Protein AF-A0A7S2STE6-F1 (afdb_monomer_lite)

Structure (mmCIF, N/CA/C/O backbone):
data_AF-A0A7S2STE6-F1
#
_entry.id   AF-A0A7S2STE6-F1
#
loop_
_atom_site.group_PDB
_atom_site.id
_atom_site.type_symbol
_atom_site.label_atom_id
_atom_site.label_alt_id
_atom_site.label_comp_id
_atom_site.label_asym_id
_atom_site.label_entity_id
_atom_site.label_seq_id
_atom_site.pdbx_PDB_ins_code
_atom_site.Cartn_x
_atom_site.Cartn_y
_atom_site.Cartn_z
_atom_site.occupancy
_atom_site.B_iso_or_equiv
_atom_site.auth_seq_id
_atom_site.auth_comp_id
_atom_site.auth_asym_id
_atom_site.auth_atom_id
_atom_site.pdbx_PDB_model_num
ATOM 1 N N . MET A 1 1 ? 21.135 -3.212 5.125 1.00 48.56 1 MET A N 1
ATOM 2 C CA . MET A 1 1 ? 19.785 -3.490 4.600 1.00 48.56 1 MET A CA 1
ATOM 3 C C . MET A 1 1 ? 19.134 -2.148 4.339 1.00 48.56 1 MET A C 1
ATOM 5 O O . MET A 1 1 ? 19.189 -1.307 5.231 1.00 48.56 1 MET A O 1
ATOM 9 N N . ALA A 1 2 ? 18.656 -1.894 3.121 1.00 56.75 2 ALA A N 1
ATOM 10 C CA . ALA A 1 2 ? 17.927 -0.662 2.832 1.00 56.75 2 ALA A CA 1
ATOM 11 C C . ALA A 1 2 ? 16.668 -0.624 3.711 1.00 56.75 2 ALA A C 1
ATOM 13 O O . ALA A 1 2 ? 16.003 -1.646 3.874 1.00 56.75 2 ALA A O 1
ATOM 14 N N . SER A 1 3 ? 16.382 0.519 4.332 1.00 80.50 3 SER A N 1
ATOM 15 C CA . SER A 1 3 ? 15.146 0.695 5.094 1.00 80.50 3 SER A CA 1
ATOM 16 C C . SER A 1 3 ? 13.972 0.575 4.125 1.00 80.50 3 SER A C 1
ATOM 18 O O . SER A 1 3 ? 13.991 1.245 3.093 1.00 80.50 3 SER A O 1
ATOM 20 N N . TRP A 1 4 ? 12.947 -0.230 4.432 1.00 81.06 4 TRP A N 1
ATOM 21 C CA . TRP A 1 4 ? 11.757 -0.366 3.572 1.00 81.06 4 TRP A CA 1
ATOM 22 C C . TRP A 1 4 ? 11.166 1.001 3.205 1.00 81.06 4 TRP A C 1
ATOM 24 O O . TRP A 1 4 ? 10.672 1.185 2.104 1.00 81.06 4 TRP A O 1
ATOM 34 N N . ARG A 1 5 ? 11.319 1.998 4.084 1.00 84.12 5 ARG A N 1
ATOM 35 C CA . ARG A 1 5 ? 10.877 3.384 3.881 1.00 84.12 5 ARG A CA 1
ATOM 36 C C . ARG A 1 5 ? 11.499 4.066 2.663 1.00 84.12 5 ARG A C 1
ATOM 38 O O . ARG A 1 5 ? 10.851 4.913 2.061 1.00 84.12 5 ARG A O 1
ATOM 45 N N . GLU A 1 6 ? 12.738 3.720 2.329 1.00 84.25 6 GLU A N 1
ATOM 46 C CA . GLU A 1 6 ? 13.483 4.282 1.197 1.00 84.25 6 GLU A CA 1
ATOM 47 C C . GLU A 1 6 ? 13.293 3.458 -0.083 1.00 84.25 6 GLU A C 1
ATOM 49 O O . GLU A 1 6 ? 13.756 3.862 -1.147 1.00 84.25 6 GLU A O 1
ATOM 54 N N . TYR A 1 7 ? 12.619 2.305 0.003 1.00 83.00 7 TYR A N 1
ATOM 55 C CA . TYR A 1 7 ? 12.364 1.469 -1.158 1.00 83.00 7 TYR A CA 1
ATOM 56 C C . TYR A 1 7 ? 11.404 2.170 -2.120 1.00 83.00 7 TYR A C 1
ATOM 58 O O . TYR A 1 7 ? 10.313 2.602 -1.739 1.00 83.00 7 TYR A O 1
ATOM 66 N N . VAL A 1 8 ? 11.825 2.251 -3.379 1.00 84.06 8 VAL A N 1
ATOM 67 C CA . VAL A 1 8 ? 11.044 2.757 -4.502 1.00 84.06 8 VAL A CA 1
ATOM 68 C C . VAL A 1 8 ? 10.892 1.616 -5.494 1.00 84.06 8 VAL A C 1
ATOM 70 O O . VAL A 1 8 ? 11.880 1.069 -5.978 1.00 84.06 8 VAL A O 1
ATOM 73 N N . PHE A 1 9 ? 9.650 1.260 -5.802 1.00 81.31 9 PHE A N 1
ATOM 74 C CA . PHE A 1 9 ? 9.377 0.286 -6.846 1.00 81.31 9 PHE A CA 1
ATOM 75 C C . PHE A 1 9 ? 9.404 0.979 -8.211 1.00 81.31 9 PHE A C 1
ATOM 77 O O . PHE A 1 9 ? 8.483 1.712 -8.563 1.00 81.31 9 PHE A O 1
ATOM 84 N N . GLU A 1 10 ? 10.464 0.751 -8.985 1.00 80.00 10 GLU A N 1
ATOM 85 C CA . GLU A 1 10 ? 10.637 1.350 -10.318 1.00 80.00 10 GLU A CA 1
ATOM 86 C C . GLU A 1 10 ? 9.829 0.625 -11.414 1.00 80.00 10 GLU A C 1
ATOM 88 O O . GLU A 1 10 ? 9.667 1.142 -12.517 1.00 80.00 10 GLU A O 1
ATOM 93 N N . GLY A 1 11 ? 9.263 -0.548 -11.107 1.00 72.19 11 GLY A N 1
ATOM 94 C CA . GLY A 1 11 ? 8.468 -1.357 -12.036 1.00 72.19 11 GLY A CA 1
ATOM 95 C C . GLY A 1 11 ? 7.010 -0.913 -12.203 1.00 72.19 11 GLY A C 1
ATOM 96 O O . GLY A 1 11 ? 6.226 -1.641 -12.809 1.00 72.19 11 GLY A O 1
ATOM 97 N N . GLY A 1 12 ? 6.610 0.247 -11.662 1.00 66.12 12 GLY A N 1
ATOM 98 C CA . GLY A 1 12 ? 5.213 0.702 -11.623 1.00 66.12 12 GLY A CA 1
ATOM 99 C C . GLY A 1 12 ? 4.540 0.758 -12.999 1.00 66.12 12 GLY A C 1
ATOM 100 O O . GLY A 1 12 ? 3.428 0.263 -13.165 1.00 66.12 12 GLY A O 1
ATOM 101 N N . GLY A 1 13 ? 5.241 1.281 -14.011 1.00 62.03 13 GLY A N 1
ATOM 102 C CA . GLY A 1 13 ? 4.764 1.271 -15.401 1.00 62.03 13 GLY A CA 1
ATOM 103 C C . GLY A 1 13 ? 4.776 -0.123 -16.044 1.00 62.03 13 GLY A C 1
ATOM 104 O O . GLY A 1 13 ? 3.895 -0.448 -16.838 1.00 62.03 13 GLY A O 1
ATOM 105 N N . GLN A 1 14 ? 5.722 -0.974 -15.643 1.00 66.19 14 GLN A N 1
ATOM 106 C CA . GLN A 1 14 ? 5.912 -2.321 -16.187 1.00 66.19 14 GLN A CA 1
ATOM 107 C C . GLN A 1 14 ? 4.824 -3.305 -15.727 1.00 66.19 14 GLN A C 1
ATOM 109 O O . GLN A 1 14 ? 4.464 -4.218 -16.467 1.00 66.19 14 GLN A O 1
ATOM 114 N N . LEU A 1 15 ? 4.223 -3.084 -14.549 1.00 69.00 15 LEU A N 1
ATOM 115 C CA . LEU A 1 15 ? 3.091 -3.881 -14.054 1.00 69.00 15 LEU A CA 1
ATOM 116 C C . LEU A 1 15 ? 1.911 -3.905 -15.034 1.00 69.00 15 LEU A C 1
ATOM 118 O O . LEU A 1 15 ? 1.271 -4.947 -15.199 1.00 69.00 15 LEU A O 1
ATOM 122 N N . ALA A 1 16 ? 1.626 -2.770 -15.676 1.00 63.53 16 ALA A N 1
ATOM 123 C CA . ALA A 1 16 ? 0.557 -2.658 -16.662 1.00 63.53 16 ALA A CA 1
ATOM 124 C C . ALA A 1 16 ? 0.919 -3.362 -17.979 1.00 63.53 16 ALA A C 1
ATOM 126 O O . ALA A 1 16 ? 0.073 -4.034 -18.566 1.00 63.53 16 ALA A O 1
ATOM 127 N N . GLU A 1 17 ? 2.174 -3.256 -18.422 1.00 62.72 17 GLU A N 1
ATOM 128 C CA . GLU A 1 17 ? 2.645 -3.877 -19.668 1.00 62.72 17 GLU A CA 1
ATOM 129 C C . GLU A 1 17 ? 2.756 -5.407 -19.565 1.00 62.72 17 GLU A C 1
ATOM 131 O O . GLU A 1 17 ? 2.506 -6.117 -20.538 1.00 62.72 17 GLU A O 1
ATOM 136 N N . GLU A 1 18 ? 3.071 -5.930 -18.379 1.00 67.25 18 GLU A N 1
ATOM 137 C CA . GLU A 1 18 ? 3.220 -7.367 -18.121 1.00 67.25 18 GLU A CA 1
ATOM 138 C C . GLU A 1 18 ? 1.911 -8.065 -17.712 1.00 67.25 18 GLU A C 1
ATOM 140 O O . GLU A 1 18 ? 1.923 -9.256 -17.401 1.00 67.25 18 GLU A O 1
ATOM 145 N N . GLY A 1 19 ? 0.781 -7.346 -17.666 1.00 67.38 19 GLY A N 1
ATOM 146 C CA . GLY A 1 19 ? -0.500 -7.896 -17.200 1.00 67.38 19 GLY A CA 1
ATOM 147 C C . GLY A 1 19 ? -0.501 -8.292 -15.716 1.00 67.38 19 GLY A C 1
ATOM 148 O O . GLY A 1 19 ? -1.374 -9.028 -15.263 1.00 67.38 19 GLY A O 1
ATOM 149 N N . LYS A 1 20 ? 0.480 -7.815 -14.942 1.00 78.75 20 LYS A N 1
ATOM 150 C CA . LYS A 1 20 ? 0.615 -8.074 -13.500 1.00 78.75 20 LYS A CA 1
ATOM 151 C C . LYS A 1 20 ? -0.186 -7.084 -12.656 1.00 78.75 20 LYS A C 1
ATOM 153 O O . LYS A 1 20 ? -0.412 -7.348 -11.480 1.00 78.75 20 LYS A O 1
ATOM 158 N N . ALA A 1 21 ? -0.646 -5.981 -13.249 1.00 80.75 21 ALA A N 1
ATOM 159 C CA . ALA A 1 21 ? -1.446 -4.963 -12.575 1.00 80.75 21 ALA A CA 1
ATOM 160 C C . ALA A 1 21 ? -2.688 -5.550 -11.884 1.00 80.75 21 ALA A C 1
ATOM 162 O O . ALA A 1 21 ? -2.929 -5.219 -10.730 1.00 80.75 21 ALA A O 1
ATOM 163 N N . GLU A 1 22 ? -3.412 -6.473 -12.528 1.00 84.44 22 GLU A N 1
ATOM 164 C CA . GLU A 1 22 ? -4.594 -7.117 -11.930 1.00 84.44 22 GLU A CA 1
ATOM 165 C C . GLU A 1 22 ? -4.230 -7.992 -10.719 1.00 84.44 22 GLU A C 1
ATOM 167 O O . GLU A 1 22 ? -4.945 -8.009 -9.719 1.00 84.44 22 GLU A O 1
ATOM 172 N N . VAL A 1 23 ? -3.088 -8.687 -10.772 1.00 86.00 23 VAL A N 1
ATOM 173 C CA . VAL A 1 23 ? -2.602 -9.542 -9.674 1.00 86.00 23 VAL A CA 1
ATOM 174 C C . VAL A 1 23 ? -2.176 -8.699 -8.473 1.00 86.00 23 VAL A C 1
ATOM 176 O O . VAL A 1 23 ? -2.527 -9.013 -7.331 1.00 86.00 23 VAL A O 1
ATOM 179 N N . VAL A 1 24 ? -1.444 -7.612 -8.729 1.00 87.81 24 VAL A N 1
ATOM 180 C CA . VAL A 1 24 ? -1.038 -6.660 -7.690 1.00 87.81 24 VAL A CA 1
ATOM 181 C C . VAL A 1 24 ? -2.267 -5.979 -7.096 1.00 87.81 24 VAL A C 1
ATOM 183 O O . VAL A 1 24 ? -2.398 -5.938 -5.877 1.00 87.81 24 VAL A O 1
ATOM 186 N N . GLN A 1 25 ? -3.207 -5.528 -7.929 1.00 89.88 25 GLN A N 1
ATOM 187 C CA . GLN A 1 25 ? -4.447 -4.896 -7.483 1.00 89.88 25 GLN A CA 1
ATOM 188 C C . GLN A 1 25 ? -5.269 -5.827 -6.587 1.00 89.88 25 GLN A C 1
ATOM 190 O O . GLN A 1 25 ? -5.687 -5.414 -5.507 1.00 89.88 25 GLN A O 1
ATOM 195 N N . ALA A 1 26 ? -5.447 -7.089 -6.986 1.00 90.94 26 ALA A N 1
ATOM 196 C CA . ALA A 1 26 ? -6.151 -8.080 -6.176 1.00 90.94 26 ALA A CA 1
ATOM 197 C C . ALA A 1 26 ? -5.448 -8.330 -4.831 1.00 90.94 26 ALA A C 1
ATOM 199 O O . ALA A 1 26 ? -6.107 -8.412 -3.796 1.00 90.94 26 ALA A O 1
ATOM 200 N N . SER A 1 27 ? -4.113 -8.393 -4.826 1.00 91.75 27 SER A N 1
ATOM 201 C CA . SER A 1 27 ? -3.327 -8.585 -3.599 1.00 91.75 27 SER A CA 1
ATOM 202 C C . SER A 1 27 ? -3.414 -7.372 -2.667 1.00 91.75 27 SER A C 1
ATOM 204 O O . SER A 1 27 ? -3.562 -7.524 -1.456 1.00 91.75 27 SER A O 1
ATOM 206 N N . VAL A 1 28 ? -3.379 -6.158 -3.225 1.00 92.38 28 VAL A N 1
ATOM 207 C CA . VAL A 1 28 ? -3.593 -4.907 -2.484 1.00 92.38 28 VAL A CA 1
ATOM 208 C C . VAL A 1 28 ? -4.995 -4.881 -1.882 1.00 92.38 28 VAL A C 1
ATOM 210 O O . VAL A 1 28 ? -5.143 -4.585 -0.699 1.00 92.38 28 VAL A O 1
ATOM 213 N N . GLN A 1 29 ? -6.020 -5.228 -2.659 1.00 93.75 29 GLN A N 1
ATOM 214 C CA . GLN A 1 29 ? -7.400 -5.277 -2.186 1.00 93.75 29 GLN A CA 1
ATOM 215 C C . GLN A 1 29 ? -7.579 -6.278 -1.038 1.00 93.75 29 GLN A C 1
ATOM 217 O O . GLN A 1 29 ? -8.226 -5.953 -0.039 1.00 93.75 29 GLN A O 1
ATOM 222 N N . ASP A 1 30 ? -6.987 -7.468 -1.146 1.00 93.88 30 ASP A N 1
ATOM 223 C CA . ASP A 1 30 ? -7.027 -8.483 -0.091 1.00 93.88 30 ASP A CA 1
ATOM 224 C C . ASP A 1 30 ? -6.342 -7.985 1.189 1.00 93.88 30 ASP A C 1
ATOM 226 O O . ASP A 1 30 ? -6.947 -8.004 2.264 1.00 93.88 30 ASP A O 1
ATOM 230 N N . LYS A 1 31 ? -5.137 -7.407 1.074 1.00 93.38 31 LYS A N 1
ATOM 231 C CA . LYS A 1 31 ? -4.414 -6.866 2.233 1.00 93.38 31 LYS A CA 1
ATOM 232 C C . LYS A 1 31 ? -5.165 -5.706 2.891 1.00 93.38 31 LYS A C 1
ATOM 234 O O . LYS A 1 31 ? -5.259 -5.667 4.117 1.00 93.38 31 LYS A O 1
ATOM 239 N N . VAL A 1 32 ? -5.740 -4.788 2.111 1.00 92.19 32 VAL A N 1
ATOM 240 C CA . VAL A 1 32 ? -6.570 -3.690 2.639 1.00 92.19 32 VAL A CA 1
ATOM 241 C C . VAL A 1 32 ? -7.809 -4.243 3.352 1.00 92.19 32 VAL A C 1
ATOM 243 O O . VAL A 1 32 ? -8.111 -3.815 4.466 1.00 92.19 32 VAL A O 1
ATOM 246 N N . THR A 1 33 ? -8.489 -5.234 2.765 1.00 93.56 33 THR A N 1
ATOM 247 C CA . THR A 1 33 ? -9.636 -5.908 3.400 1.00 93.56 33 THR A CA 1
ATOM 248 C C . THR A 1 33 ? -9.223 -6.577 4.708 1.00 93.56 33 THR A C 1
ATOM 250 O O . THR A 1 33 ? -9.927 -6.461 5.706 1.00 93.56 33 THR A O 1
ATOM 253 N N . SER A 1 34 ? -8.060 -7.231 4.744 1.00 93.06 34 SER A N 1
ATOM 254 C CA . SER A 1 34 ? -7.537 -7.865 5.955 1.00 93.06 34 SER A CA 1
ATOM 255 C C . SER A 1 34 ? -7.226 -6.857 7.066 1.00 93.06 34 SER A C 1
ATOM 257 O O . SER A 1 34 ? -7.372 -7.200 8.238 1.00 93.06 34 SER A O 1
ATOM 259 N N . LEU A 1 35 ? -6.779 -5.645 6.725 1.00 91.25 35 LEU A N 1
ATOM 260 C CA . LEU A 1 35 ? -6.422 -4.607 7.697 1.00 91.25 35 LEU A CA 1
ATOM 261 C C . LEU A 1 35 ? -7.638 -3.851 8.240 1.00 91.25 35 LEU A C 1
ATOM 263 O O . LEU A 1 35 ? -7.666 -3.490 9.417 1.00 91.25 35 LEU A O 1
ATOM 267 N N . LEU A 1 36 ? -8.627 -3.586 7.385 1.00 89.94 36 LEU A N 1
ATOM 268 C CA . LEU A 1 36 ? -9.748 -2.690 7.694 1.00 89.94 36 LEU A CA 1
ATOM 269 C C . LEU A 1 36 ? -11.086 -3.415 7.858 1.00 89.94 36 LEU A C 1
ATOM 271 O O . LEU A 1 36 ? -12.066 -2.808 8.282 1.00 89.94 36 LEU A O 1
ATOM 275 N N . GLY A 1 37 ? -11.145 -4.701 7.515 1.00 88.38 37 GLY A N 1
ATOM 276 C CA . GLY A 1 37 ? -12.371 -5.495 7.437 1.00 88.38 37 GLY A CA 1
ATOM 277 C C . GLY A 1 37 ? -13.157 -5.295 6.136 1.00 88.38 37 GLY A C 1
ATOM 278 O O . GLY A 1 37 ? -13.915 -6.182 5.752 1.00 88.38 37 GLY A O 1
ATOM 279 N N . GLU A 1 38 ? -12.959 -4.175 5.436 1.00 84.56 38 GLU A N 1
ATOM 280 C CA . GLU A 1 38 ? -13.568 -3.870 4.140 1.00 84.56 38 GLU A CA 1
ATOM 281 C C . GLU A 1 38 ? -12.574 -3.095 3.268 1.00 84.56 38 GLU A C 1
ATOM 283 O O . GLU A 1 38 ? -11.998 -2.096 3.707 1.00 84.56 38 GLU A O 1
ATOM 288 N N . ALA A 1 39 ? -12.367 -3.544 2.027 1.00 83.19 39 ALA A N 1
ATOM 289 C CA . ALA A 1 39 ? -11.619 -2.764 1.052 1.00 83.19 39 ALA A CA 1
ATOM 290 C C . ALA A 1 39 ? -12.489 -1.682 0.419 1.00 83.19 39 ALA A C 1
ATOM 292 O O . ALA A 1 39 ? -13.624 -1.917 0.012 1.00 83.19 39 ALA A O 1
ATOM 293 N N . ASN A 1 40 ? -11.898 -0.499 0.283 1.00 88.25 40 ASN A N 1
ATOM 294 C CA . ASN A 1 40 ? -12.469 0.598 -0.472 1.00 88.25 40 ASN A CA 1
ATOM 295 C C . ASN A 1 40 ? -11.803 0.664 -1.850 1.00 88.25 40 ASN A C 1
ATOM 297 O O . ASN A 1 40 ? -10.588 0.846 -1.928 1.00 88.25 40 ASN A O 1
ATOM 301 N N . ASP A 1 41 ? -12.587 0.570 -2.925 1.00 89.88 41 ASP A N 1
ATOM 302 C CA . ASP A 1 41 ? -12.055 0.595 -4.294 1.00 89.88 41 ASP A CA 1
ATOM 303 C C . ASP A 1 41 ? -11.234 1.864 -4.577 1.00 89.88 41 ASP A C 1
ATOM 305 O O . ASP A 1 41 ? -10.180 1.788 -5.201 1.00 89.88 41 ASP A O 1
ATOM 309 N N . MET A 1 42 ? -11.635 3.031 -4.050 1.00 90.62 42 MET A N 1
ATOM 310 C CA . MET A 1 42 ? -10.857 4.267 -4.222 1.00 90.62 42 MET A CA 1
ATOM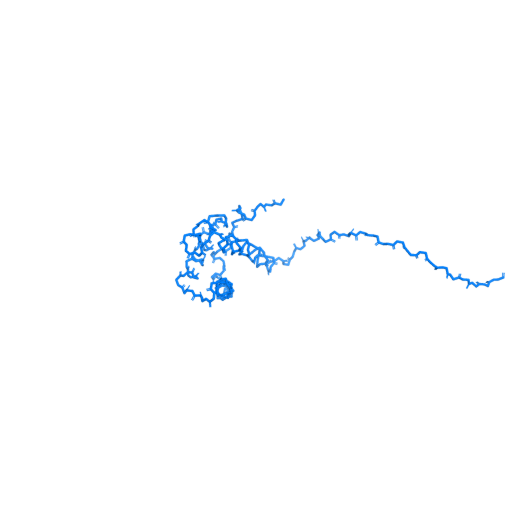 311 C C . MET A 1 42 ? -9.512 4.213 -3.495 1.00 90.62 42 MET A C 1
ATOM 313 O O . MET A 1 42 ? -8.537 4.774 -3.988 1.00 90.62 42 MET A O 1
ATOM 317 N N . LEU A 1 43 ? -9.440 3.543 -2.341 1.00 90.44 43 LEU A N 1
ATOM 318 C CA . LEU A 1 43 ? -8.186 3.356 -1.613 1.00 90.44 43 LEU A CA 1
ATOM 319 C C . LEU A 1 43 ? -7.240 2.424 -2.379 1.00 90.44 43 LEU A C 1
ATOM 321 O O . LEU A 1 43 ? -6.051 2.714 -2.485 1.00 90.44 43 LEU A O 1
ATOM 325 N N . VAL A 1 44 ? -7.769 1.337 -2.945 1.00 92.31 44 VAL A N 1
ATOM 326 C CA . VAL A 1 44 ? -6.996 0.398 -3.772 1.00 92.31 44 VAL A CA 1
ATOM 327 C C . VAL A 1 44 ? -6.449 1.104 -5.015 1.00 92.31 44 VAL A C 1
ATOM 329 O O . VAL A 1 44 ? -5.251 1.033 -5.278 1.00 92.31 44 VAL A O 1
ATOM 332 N N . GLU A 1 45 ? -7.287 1.853 -5.732 1.00 91.12 45 GLU A N 1
ATOM 333 C CA . GLU A 1 45 ? -6.867 2.654 -6.891 1.00 91.12 45 GLU A CA 1
ATOM 334 C C . GLU A 1 45 ? -5.824 3.716 -6.510 1.00 91.12 45 GLU A C 1
ATOM 336 O O . GLU A 1 45 ? -4.839 3.920 -7.222 1.00 91.12 45 GLU A O 1
ATOM 341 N N . TYR A 1 46 ? -5.987 4.363 -5.351 1.00 92.12 46 TYR A N 1
ATOM 342 C CA . TYR A 1 46 ? -5.012 5.325 -4.840 1.00 92.12 46 TYR A CA 1
ATOM 343 C C . TYR A 1 46 ? -3.644 4.678 -4.583 1.00 92.12 46 TYR A C 1
ATOM 345 O O . TYR A 1 46 ? -2.610 5.227 -4.967 1.00 92.12 46 TYR A O 1
ATOM 353 N N . ILE A 1 47 ? -3.627 3.481 -3.993 1.00 91.62 47 ILE A N 1
ATOM 354 C CA . ILE A 1 47 ? -2.398 2.712 -3.767 1.00 91.62 47 ILE A CA 1
ATOM 355 C C . ILE A 1 47 ? -1.749 2.320 -5.099 1.00 91.62 47 ILE A C 1
ATOM 357 O O . ILE A 1 47 ? -0.551 2.542 -5.280 1.00 91.62 47 ILE A O 1
ATOM 361 N N . MET A 1 48 ? -2.528 1.814 -6.058 1.00 89.69 48 MET A N 1
ATOM 362 C CA . MET A 1 48 ? -2.035 1.472 -7.398 1.00 89.69 48 MET A CA 1
ATOM 363 C C . MET A 1 48 ? -1.422 2.684 -8.114 1.00 89.69 48 MET A C 1
ATOM 365 O O . MET A 1 48 ? -0.385 2.566 -8.776 1.00 89.69 48 MET A O 1
ATOM 369 N N . LEU A 1 49 ? -2.005 3.872 -7.934 1.00 89.88 49 LEU A N 1
ATOM 370 C CA . LEU A 1 49 ? -1.462 5.122 -8.458 1.00 89.88 49 LEU A CA 1
ATOM 371 C C . LEU A 1 49 ? -0.125 5.492 -7.797 1.00 89.88 49 LEU A C 1
ATOM 373 O O . LEU A 1 49 ? 0.789 5.940 -8.489 1.00 89.88 49 LEU A O 1
ATOM 377 N N . MET A 1 50 ? 0.028 5.300 -6.483 1.00 90.19 50 MET A N 1
ATOM 378 C CA . MET A 1 50 ? 1.303 5.549 -5.793 1.00 90.19 50 MET A CA 1
ATOM 379 C C . MET A 1 50 ? 2.414 4.603 -6.267 1.00 90.19 50 MET A C 1
ATOM 381 O O . MET A 1 50 ? 3.537 5.056 -6.494 1.00 90.19 50 MET A O 1
ATOM 385 N N . ILE A 1 51 ? 2.088 3.324 -6.489 1.00 87.38 51 ILE A N 1
ATOM 386 C CA . ILE A 1 51 ? 3.008 2.325 -7.058 1.00 87.38 51 ILE A CA 1
ATOM 387 C C . ILE A 1 51 ? 3.421 2.735 -8.478 1.00 87.38 51 ILE A C 1
ATOM 389 O O . ILE A 1 51 ? 4.602 2.723 -8.812 1.00 87.38 51 ILE A O 1
ATOM 393 N N . SER A 1 52 ? 2.459 3.166 -9.298 1.00 85.50 52 SER A N 1
ATOM 394 C CA . SER A 1 52 ? 2.708 3.603 -10.679 1.00 85.50 52 SER A CA 1
ATOM 395 C C . SER A 1 52 ? 3.577 4.863 -10.766 1.00 85.50 52 SER A C 1
ATOM 397 O O . SER A 1 52 ? 4.305 5.041 -11.737 1.00 85.50 52 SER A O 1
ATOM 399 N N . ASN A 1 53 ? 3.516 5.733 -9.753 1.00 87.00 53 ASN A N 1
ATOM 400 C CA . ASN A 1 53 ? 4.327 6.950 -9.659 1.00 87.00 53 ASN A CA 1
ATOM 401 C C . ASN A 1 53 ? 5.707 6.725 -9.020 1.00 87.00 53 ASN A C 1
ATOM 403 O O . ASN A 1 53 ? 6.407 7.704 -8.760 1.00 87.00 53 ASN A O 1
ATOM 407 N N . CYS A 1 54 ? 6.095 5.475 -8.744 1.00 85.75 54 CYS A N 1
ATOM 408 C CA . CYS A 1 54 ? 7.368 5.137 -8.102 1.00 85.75 54 CYS A CA 1
ATOM 409 C C . CYS A 1 54 ? 7.569 5.911 -6.785 1.00 85.75 54 CYS A C 1
ATOM 411 O O . CYS A 1 54 ? 8.646 6.438 -6.501 1.00 85.75 54 CYS A O 1
ATOM 413 N N . LYS A 1 55 ? 6.503 6.041 -5.988 1.00 87.69 55 LYS A N 1
ATOM 414 C CA . LYS A 1 55 ? 6.574 6.708 -4.686 1.00 87.69 55 LYS A CA 1
ATOM 415 C C . LYS A 1 55 ? 7.330 5.820 -3.690 1.00 87.69 55 LYS A C 1
ATOM 417 O O . LYS A 1 55 ? 7.182 4.599 -3.716 1.00 87.69 55 LYS A O 1
ATOM 422 N N . ALA A 1 56 ? 8.137 6.422 -2.815 1.00 89.00 56 ALA A N 1
ATOM 423 C CA . ALA A 1 56 ? 8.850 5.672 -1.783 1.00 89.00 56 ALA A CA 1
ATOM 424 C C . ALA A 1 56 ? 7.864 5.105 -0.750 1.00 89.00 56 ALA A C 1
ATOM 426 O O . ALA A 1 56 ? 6.909 5.787 -0.369 1.00 89.00 56 ALA A O 1
ATOM 427 N N . MET A 1 57 ? 8.094 3.885 -0.252 1.00 89.88 57 MET A N 1
ATOM 428 C CA . MET A 1 57 ? 7.145 3.233 0.669 1.00 89.88 57 MET A CA 1
ATOM 429 C C . MET A 1 57 ? 6.954 4.014 1.977 1.00 89.88 57 MET A C 1
ATOM 431 O O . MET A 1 57 ? 5.877 3.977 2.566 1.00 89.88 57 MET A O 1
ATOM 435 N N . GLY A 1 58 ? 7.957 4.774 2.426 1.00 90.50 58 GLY A N 1
ATOM 436 C CA . GLY A 1 58 ? 7.821 5.667 3.581 1.00 90.50 58 GLY A CA 1
ATOM 437 C C . GLY A 1 58 ? 6.812 6.797 3.346 1.00 90.50 58 GLY A C 1
ATOM 438 O O . GLY A 1 58 ? 6.040 7.142 4.246 1.00 90.50 58 GLY A O 1
ATOM 439 N N . ASP A 1 59 ? 6.771 7.332 2.126 1.00 92.00 59 ASP A N 1
ATOM 440 C CA . ASP A 1 59 ? 5.784 8.337 1.741 1.00 92.00 59 ASP A CA 1
ATOM 441 C C . ASP A 1 59 ? 4.410 7.698 1.499 1.00 92.00 59 ASP A C 1
ATOM 443 O O . ASP A 1 59 ? 3.394 8.302 1.831 1.00 92.00 59 ASP A O 1
ATOM 447 N N . VAL A 1 60 ? 4.359 6.462 0.981 1.00 91.44 60 VAL A N 1
ATOM 448 C CA . VAL A 1 60 ? 3.113 5.676 0.893 1.00 91.44 60 VAL A CA 1
ATOM 449 C C . VAL A 1 60 ? 2.506 5.483 2.283 1.00 91.44 60 VAL A C 1
ATOM 451 O O . VAL A 1 60 ? 1.325 5.758 2.476 1.00 91.44 60 VAL A O 1
ATOM 454 N N . ALA A 1 61 ? 3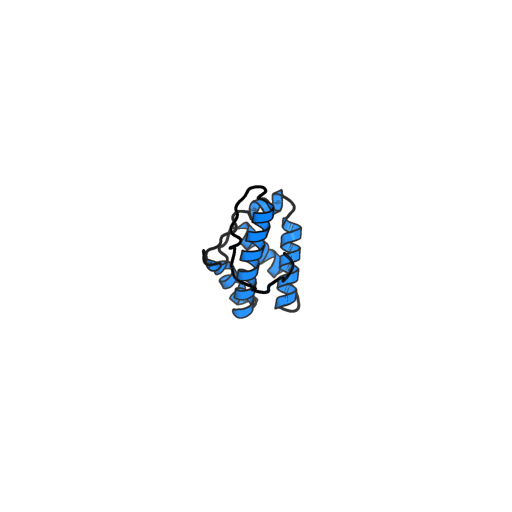.304 5.083 3.277 1.00 93.50 61 ALA A N 1
ATOM 455 C CA . ALA A 1 61 ? 2.840 4.949 4.657 1.00 93.50 61 ALA A CA 1
ATOM 456 C C . ALA A 1 61 ? 2.306 6.280 5.209 1.00 93.50 61 ALA A C 1
ATOM 458 O O . ALA A 1 61 ? 1.273 6.321 5.876 1.00 93.50 61 ALA A O 1
ATOM 459 N N . THR A 1 62 ? 2.997 7.384 4.917 1.00 93.38 62 THR A N 1
ATOM 460 C CA . THR A 1 62 ? 2.602 8.717 5.388 1.00 93.38 62 THR A CA 1
ATOM 461 C C . THR A 1 62 ? 1.259 9.138 4.793 1.00 93.38 62 THR A C 1
ATOM 463 O O . THR A 1 62 ? 0.361 9.509 5.543 1.00 93.38 62 THR A O 1
ATOM 466 N N . ASP A 1 63 ? 1.074 8.991 3.482 1.00 92.25 63 ASP A N 1
ATOM 467 C CA . ASP A 1 63 ? -0.197 9.283 2.811 1.00 92.25 63 ASP A CA 1
ATOM 468 C C . ASP A 1 63 ? -1.345 8.408 3.329 1.00 92.25 63 ASP A C 1
ATOM 470 O O . ASP A 1 63 ? -2.455 8.881 3.566 1.00 92.25 63 ASP A O 1
ATOM 474 N N . LEU A 1 64 ? -1.079 7.115 3.527 1.00 92.94 64 LEU A N 1
ATOM 475 C CA . LEU A 1 64 ? -2.077 6.175 4.027 1.00 92.94 64 LEU A CA 1
ATOM 476 C C . LEU A 1 64 ? -2.434 6.430 5.494 1.00 92.94 64 LEU A C 1
ATOM 478 O O . LEU A 1 64 ? -3.534 6.080 5.914 1.00 92.94 64 LEU A O 1
ATOM 482 N N . THR A 1 65 ? -1.563 7.071 6.275 1.00 94.19 65 THR A N 1
ATOM 483 C CA . THR A 1 65 ? -1.809 7.340 7.702 1.00 94.19 65 THR A CA 1
ATOM 484 C C . THR A 1 65 ? -3.081 8.159 7.919 1.00 94.19 65 THR A C 1
ATOM 486 O O . THR A 1 65 ? -3.837 7.869 8.845 1.00 94.19 65 THR A O 1
ATOM 489 N N . GLU A 1 66 ? -3.366 9.129 7.045 1.00 90.50 66 GLU A N 1
ATOM 490 C CA . GLU A 1 66 ? -4.591 9.938 7.127 1.00 90.50 66 GLU A CA 1
ATOM 491 C C . GLU A 1 66 ? -5.857 9.166 6.716 1.00 90.50 66 GLU A C 1
ATOM 493 O O . GLU A 1 66 ? -6.963 9.556 7.089 1.00 90.50 66 GLU A O 1
ATOM 498 N N . LEU A 1 67 ? -5.707 8.067 5.969 1.00 89.75 67 LEU A N 1
ATOM 499 C CA . LEU A 1 67 ? -6.816 7.278 5.426 1.00 89.75 67 LEU A CA 1
ATOM 500 C C . LEU A 1 67 ? -7.162 6.066 6.296 1.00 89.75 67 LEU A C 1
ATOM 502 O O . LEU A 1 67 ? -8.339 5.772 6.498 1.00 89.75 67 LEU A O 1
ATOM 506 N N . ILE A 1 68 ? -6.144 5.356 6.788 1.00 91.94 68 ILE A N 1
ATOM 507 C CA . ILE A 1 68 ? -6.299 4.044 7.436 1.00 91.94 68 ILE A CA 1
ATOM 508 C C . ILE A 1 68 ? -5.694 3.969 8.842 1.00 91.94 68 ILE A C 1
ATOM 510 O O . ILE A 1 68 ? -5.877 2.963 9.524 1.00 91.94 68 ILE A O 1
ATOM 514 N N . GLY A 1 69 ? -5.028 5.036 9.296 1.00 92.56 69 GLY A N 1
ATOM 515 C CA . GLY A 1 69 ? -4.342 5.100 10.587 1.00 92.56 69 GLY A CA 1
ATOM 516 C C . GLY A 1 69 ? -2.869 4.691 10.515 1.00 92.56 69 GLY A C 1
ATOM 517 O O . GLY A 1 69 ? -2.457 3.943 9.634 1.00 92.56 69 GLY A O 1
ATOM 518 N N . GLU A 1 70 ? -2.067 5.197 11.458 1.00 91.94 70 GLU A N 1
ATOM 519 C CA . GLU A 1 70 ? -0.600 5.036 11.479 1.00 91.94 70 GLU A CA 1
ATOM 520 C C . GLU A 1 70 ? -0.156 3.572 11.610 1.00 91.94 70 GLU A C 1
ATOM 522 O O . GLU A 1 70 ? 0.770 3.134 10.936 1.00 91.94 70 GLU A O 1
ATOM 527 N N . ALA A 1 71 ? -0.813 2.786 12.464 1.00 92.56 71 ALA A N 1
ATOM 528 C CA . ALA A 1 71 ? -0.423 1.391 12.665 1.00 92.56 71 ALA A CA 1
ATOM 529 C C . ALA A 1 71 ? -0.652 0.560 11.392 1.00 92.56 71 ALA A C 1
ATOM 531 O O . ALA A 1 71 ? 0.232 -0.174 10.953 1.00 92.56 71 ALA A O 1
ATOM 532 N N . GLN A 1 72 ? -1.826 0.719 10.777 1.00 93.31 72 GLN A N 1
ATOM 533 C CA . GLN A 1 72 ? -2.206 0.018 9.556 1.00 93.31 72 GLN A CA 1
ATOM 534 C C . GLN A 1 72 ? -1.390 0.492 8.352 1.00 93.31 72 GLN A C 1
ATOM 536 O O . GLN A 1 72 ? -1.032 -0.325 7.511 1.00 93.31 72 GLN A O 1
ATOM 541 N N . SER A 1 73 ? -1.081 1.790 8.261 1.00 93.38 73 SER A N 1
ATOM 542 C CA . SER A 1 73 ? -0.294 2.344 7.157 1.00 93.38 73 SER A CA 1
ATOM 543 C C . SER A 1 73 ? 1.152 1.859 7.169 1.00 93.38 73 SER A C 1
ATOM 545 O O . SER A 1 73 ? 1.685 1.532 6.109 1.00 93.38 73 SER A O 1
ATOM 547 N N . LEU A 1 74 ? 1.768 1.760 8.351 1.00 92.94 74 LEU A N 1
ATOM 548 C CA . LEU A 1 74 ? 3.109 1.202 8.510 1.00 92.94 74 LEU A CA 1
ATOM 549 C C . LEU A 1 74 ? 3.134 -0.284 8.140 1.00 92.94 74 LEU A C 1
ATOM 551 O O . LEU A 1 74 ? 3.957 -0.673 7.316 1.00 92.94 74 LEU A O 1
ATOM 555 N N . GLU A 1 75 ? 2.207 -1.085 8.679 1.00 93.81 75 GLU A N 1
ATOM 556 C CA . GLU A 1 75 ? 2.126 -2.519 8.362 1.00 93.81 75 GLU A CA 1
ATOM 557 C C . GLU A 1 75 ? 1.877 -2.752 6.865 1.00 93.81 75 GLU A C 1
ATOM 559 O O . GLU A 1 75 ? 2.481 -3.630 6.248 1.00 93.81 75 GLU A O 1
ATOM 564 N N . PHE A 1 76 ? 0.997 -1.951 6.259 1.00 94.12 76 PHE A N 1
ATOM 565 C CA . PHE A 1 76 ? 0.695 -2.056 4.839 1.00 94.12 76 PHE A CA 1
ATOM 566 C C . PHE A 1 76 ? 1.899 -1.702 3.964 1.00 94.12 76 PHE A C 1
ATOM 568 O O . PHE A 1 76 ? 2.192 -2.426 3.018 1.00 94.12 76 PHE A O 1
ATOM 575 N N . ALA A 1 77 ? 2.584 -0.594 4.250 1.00 92.38 77 ALA A N 1
ATOM 576 C CA . ALA A 1 77 ? 3.700 -0.131 3.431 1.00 92.38 77 ALA A CA 1
ATOM 577 C C . ALA A 1 77 ? 4.932 -1.039 3.544 1.00 92.38 77 ALA A C 1
ATOM 579 O O . ALA A 1 77 ? 5.631 -1.239 2.552 1.00 92.38 77 ALA A O 1
ATOM 580 N N . GLU A 1 78 ? 5.173 -1.609 4.726 1.00 92.50 78 GLU A N 1
ATOM 581 C CA . GLU A 1 78 ? 6.197 -2.636 4.925 1.00 92.50 78 GLU A CA 1
ATOM 582 C C . GLU A 1 78 ? 5.886 -3.874 4.075 1.00 92.50 78 GLU A C 1
ATOM 584 O O . GLU A 1 78 ? 6.692 -4.241 3.218 1.00 92.50 78 GLU A O 1
ATOM 589 N N . TRP A 1 79 ? 4.669 -4.419 4.201 1.00 93.81 79 TRP A N 1
ATOM 590 C CA . TRP A 1 79 ? 4.213 -5.547 3.384 1.00 93.81 79 TRP A CA 1
ATOM 591 C C . TRP A 1 79 ? 4.281 -5.253 1.882 1.00 93.81 79 TRP A C 1
ATOM 593 O O . TRP A 1 79 ? 4.711 -6.102 1.107 1.00 93.81 79 TRP A O 1
ATOM 603 N N . LEU A 1 80 ? 3.862 -4.059 1.452 1.00 90.38 80 LEU A N 1
ATOM 604 C CA . LEU A 1 80 ? 3.861 -3.682 0.041 1.00 90.38 80 LEU A CA 1
ATOM 605 C C . LEU A 1 80 ? 5.289 -3.619 -0.510 1.00 90.38 80 LEU A C 1
ATOM 607 O O . LEU A 1 80 ? 5.5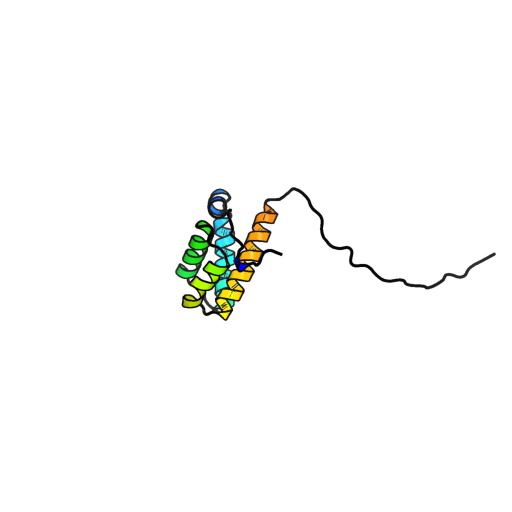30 -4.056 -1.635 1.00 90.38 80 LEU A O 1
ATOM 611 N N . GLY A 1 81 ? 6.233 -3.110 0.284 1.00 88.31 81 GLY A N 1
ATOM 612 C CA . GLY A 1 81 ? 7.651 -3.114 -0.053 1.00 88.31 81 GLY A CA 1
ATOM 613 C C . GLY A 1 81 ? 8.181 -4.530 -0.270 1.00 88.31 81 GLY A C 1
ATOM 614 O O . GLY A 1 81 ? 8.753 -4.803 -1.322 1.00 88.31 81 GLY A O 1
ATOM 615 N N . GLU A 1 82 ? 7.939 -5.441 0.674 1.00 88.38 82 GLU A N 1
ATOM 616 C CA . GLU A 1 82 ? 8.355 -6.848 0.568 1.00 88.38 82 GLU A CA 1
ATOM 617 C C . GLU A 1 82 ? 7.681 -7.567 -0.609 1.00 88.38 82 GLU A C 1
ATOM 619 O O . GLU A 1 82 ? 8.334 -8.268 -1.383 1.00 88.38 82 GLU A O 1
ATOM 624 N N . TYR A 1 83 ? 6.376 -7.354 -0.788 1.00 88.12 83 TYR A N 1
ATOM 625 C CA . TYR A 1 83 ? 5.599 -7.949 -1.869 1.00 88.12 83 TYR A CA 1
ATOM 626 C C . TYR A 1 83 ? 6.123 -7.522 -3.244 1.00 88.12 83 TYR A C 1
ATOM 628 O O . TYR A 1 83 ? 6.285 -8.357 -4.133 1.00 88.12 83 TYR A O 1
ATOM 636 N N . LEU A 1 84 ? 6.428 -6.234 -3.424 1.00 84.25 84 LEU A N 1
ATOM 637 C CA . LEU A 1 84 ? 6.950 -5.704 -4.684 1.00 84.25 84 LEU A CA 1
ATOM 638 C C . LEU A 1 84 ? 8.418 -6.086 -4.925 1.00 84.25 84 LEU A C 1
ATOM 640 O O . LEU A 1 84 ? 8.803 -6.304 -6.077 1.00 84.25 84 LEU A O 1
ATOM 644 N N . GLN A 1 85 ? 9.223 -6.235 -3.868 1.00 81.75 85 GLN A N 1
ATOM 645 C CA . GLN A 1 85 ? 10.571 -6.806 -3.967 1.00 81.75 85 GLN A CA 1
ATOM 646 C C . GLN A 1 85 ? 10.510 -8.258 -4.454 1.00 81.75 85 GLN A C 1
ATOM 648 O O . GLN A 1 85 ? 11.109 -8.568 -5.481 1.00 81.75 85 GLN A O 1
ATOM 653 N N . GLY A 1 86 ? 9.687 -9.105 -3.829 1.00 73.75 86 GLY A N 1
ATOM 654 C CA . GLY A 1 86 ? 9.496 -10.494 -4.263 1.00 73.75 86 GLY A CA 1
ATOM 655 C C . GLY A 1 86 ? 8.852 -10.620 -5.652 1.00 73.75 86 GLY A C 1
ATOM 656 O O . GLY A 1 86 ? 9.190 -11.512 -6.432 1.00 73.75 86 GLY A O 1
ATOM 657 N N . ALA A 1 87 ? 7.966 -9.691 -6.025 1.00 67.94 87 ALA A N 1
ATOM 658 C CA . ALA A 1 87 ? 7.420 -9.614 -7.382 1.00 67.94 87 ALA A CA 1
ATOM 659 C C . ALA A 1 87 ? 8.479 -9.214 -8.429 1.00 67.94 87 ALA A C 1
ATOM 661 O O . ALA A 1 87 ? 8.373 -9.617 -9.591 1.00 67.94 87 ALA A O 1
ATOM 662 N N . SER A 1 88 ? 9.505 -8.460 -8.021 1.00 56.44 88 SER A N 1
ATOM 663 C CA . SER A 1 88 ? 10.680 -8.156 -8.847 1.00 56.44 88 SER A CA 1
ATOM 664 C C . SER A 1 88 ? 11.621 -9.362 -8.945 1.00 56.44 88 SER A C 1
ATOM 666 O O . SER A 1 88 ? 12.185 -9.613 -10.005 1.00 56.44 88 SER A O 1
ATOM 668 N N . GLU A 1 89 ? 11.746 -10.172 -7.890 1.00 51.06 89 GLU A N 1
ATOM 669 C CA . GLU A 1 89 ? 12.515 -11.429 -7.916 1.00 51.06 89 GLU A CA 1
ATOM 670 C C . GLU A 1 89 ? 11.877 -12.498 -8.820 1.00 51.06 89 GLU A C 1
ATOM 672 O O . GLU A 1 89 ? 12.583 -13.284 -9.447 1.00 51.06 89 GLU A O 1
ATOM 677 N N . LEU A 1 90 ? 10.554 -12.460 -9.020 1.00 44.94 90 LEU A N 1
ATOM 678 C CA . LEU A 1 90 ? 9.865 -13.225 -10.072 1.00 44.94 90 LEU A CA 1
ATOM 679 C C . LEU A 1 90 ? 10.278 -12.821 -11.508 1.00 44.94 90 LEU A C 1
ATOM 681 O O . LEU A 1 90 ? 9.882 -13.494 -12.462 1.00 44.94 90 LEU A O 1
ATOM 685 N N . GLN A 1 91 ? 11.061 -11.749 -11.684 1.00 44.38 91 GLN A N 1
ATOM 686 C CA . GLN A 1 91 ? 11.701 -11.362 -12.951 1.00 44.38 91 GLN A CA 1
ATOM 687 C C . GLN A 1 91 ? 13.193 -11.754 -13.031 1.00 44.38 91 GLN A C 1
ATOM 689 O O . GLN A 1 91 ? 13.835 -11.466 -14.041 1.00 44.38 91 GLN A O 1
ATOM 694 N N . GLY A 1 92 ? 13.752 -12.442 -12.028 1.00 38.12 92 GLY A N 1
ATOM 695 C CA . GLY A 1 92 ? 15.166 -12.823 -11.974 1.00 38.12 92 GLY A CA 1
ATOM 696 C C . GLY A 1 92 ? 15.423 -14.326 -12.094 1.00 38.12 92 GLY A C 1
ATOM 697 O O . GLY A 1 92 ? 15.821 -14.960 -11.122 1.00 38.12 92 GLY A O 1
ATOM 698 N N . ASP A 1 93 ? 15.311 -14.900 -13.296 1.00 42.38 93 ASP A N 1
ATOM 699 C CA . ASP A 1 93 ? 16.162 -16.052 -13.630 1.00 42.38 93 ASP A CA 1
ATOM 700 C C . ASP A 1 93 ? 17.599 -15.514 -13.757 1.00 42.38 93 ASP A C 1
ATOM 702 O O . ASP A 1 93 ? 17.984 -14.968 -14.792 1.00 42.38 93 ASP A O 1
ATOM 706 N N . GLY A 1 94 ? 18.354 -15.530 -12.651 1.00 39.09 94 GLY A N 1
ATOM 707 C CA . GLY A 1 94 ? 19.719 -15.000 -12.636 1.00 39.09 94 GLY A CA 1
ATOM 708 C C . GLY A 1 94 ? 20.334 -14.694 -11.267 1.00 39.09 94 GLY A C 1
ATOM 709 O O . GLY A 1 94 ? 20.690 -13.551 -11.025 1.00 39.09 94 GLY A O 1
ATOM 710 N N . ALA A 1 95 ? 20.521 -15.729 -10.441 1.00 43.97 95 ALA A N 1
ATOM 711 C CA . ALA A 1 95 ? 21.623 -15.921 -9.478 1.00 43.97 95 ALA A CA 1
ATOM 712 C C . ALA A 1 95 ? 21.995 -14.813 -8.459 1.00 43.97 95 ALA A C 1
ATOM 714 O O . ALA A 1 95 ? 22.611 -13.811 -8.811 1.00 43.97 95 ALA A O 1
ATOM 715 N N . ALA A 1 96 ? 21.818 -15.123 -7.169 1.00 39.84 96 ALA A N 1
ATOM 716 C CA . ALA A 1 96 ? 22.886 -15.315 -6.162 1.00 39.84 96 ALA A CA 1
ATOM 717 C C . ALA A 1 96 ? 22.205 -15.413 -4.781 1.00 39.84 96 ALA A C 1
ATOM 719 O O . ALA A 1 96 ? 21.568 -14.468 -4.338 1.00 39.84 96 ALA A O 1
ATOM 720 N N . ASP A 1 97 ? 22.087 -16.599 -4.189 1.00 47.59 97 ASP A N 1
ATOM 721 C CA . ASP A 1 97 ? 23.125 -17.169 -3.314 1.00 47.59 97 ASP A CA 1
ATOM 722 C C . ASP A 1 97 ? 23.432 -16.231 -2.136 1.00 47.59 97 ASP A C 1
ATOM 724 O O . ASP A 1 97 ? 24.377 -15.456 -2.188 1.00 47.59 97 ASP A O 1
ATOM 728 N N . ASP A 1 98 ? 22.570 -16.262 -1.115 1.00 46.22 98 ASP A N 1
ATOM 729 C CA . ASP A 1 98 ? 22.964 -16.020 0.279 1.00 46.22 98 ASP A CA 1
ATOM 730 C C . ASP A 1 98 ? 21.859 -16.558 1.211 1.00 46.22 98 ASP A C 1
ATOM 732 O O . ASP A 1 98 ? 21.099 -15.835 1.850 1.00 46.22 98 ASP A O 1
ATOM 736 N N . ALA A 1 99 ? 21.708 -17.884 1.222 1.00 47.97 99 ALA A N 1
ATOM 737 C CA . ALA A 1 99 ? 21.095 -18.575 2.351 1.00 47.97 99 ALA A CA 1
ATOM 738 C C . ALA A 1 99 ? 22.232 -19.186 3.170 1.00 47.97 99 ALA A C 1
ATOM 740 O O . ALA A 1 99 ? 22.570 -20.359 3.033 1.00 47.97 99 ALA A O 1
ATOM 741 N N . GLU A 1 100 ? 22.853 -18.302 3.947 1.00 44.31 100 GLU A N 1
ATOM 742 C CA . GLU A 1 100 ? 23.597 -18.531 5.180 1.00 44.31 100 GLU A CA 1
ATOM 743 C C . GLU A 1 100 ? 23.524 -19.982 5.702 1.00 44.31 100 GLU A C 1
ATOM 745 O O . GLU A 1 100 ? 22.541 -20.409 6.314 1.00 44.31 100 GLU A O 1
ATOM 750 N N . GLU A 1 101 ? 24.606 -20.743 5.490 1.00 46.53 101 GLU A N 1
ATOM 751 C CA . GLU A 1 101 ? 24.859 -22.008 6.183 1.00 46.53 101 GLU A CA 1
ATOM 752 C C . GLU A 1 101 ? 25.163 -21.703 7.660 1.00 46.53 101 GLU A C 1
ATOM 754 O O . GLU A 1 101 ? 26.311 -21.611 8.104 1.00 46.53 101 GLU A O 1
ATOM 759 N N . ALA A 1 102 ? 24.099 -21.506 8.440 1.00 49.28 102 ALA A N 1
ATOM 760 C CA . ALA A 1 102 ? 24.148 -21.476 9.891 1.00 49.28 102 ALA A CA 1
ATOM 761 C C . ALA A 1 102 ? 24.367 -22.905 10.412 1.00 49.28 102 ALA A C 1
ATOM 763 O O . ALA A 1 102 ? 23.502 -23.776 10.324 1.00 49.28 102 ALA A O 1
ATOM 764 N N . GLY A 1 103 ? 25.573 -23.139 10.923 1.00 45.00 103 GLY A N 1
ATOM 765 C CA . GLY A 1 103 ? 26.040 -24.453 11.333 1.00 45.00 103 GLY A CA 1
ATOM 766 C C . GLY A 1 103 ? 25.508 -25.004 12.662 1.00 45.00 103 GLY A C 1
ATOM 767 O O . GLY A 1 103 ? 24.645 -24.442 13.334 1.00 45.00 103 GLY A O 1
ATOM 768 N N . LYS A 1 104 ? 26.204 -26.084 13.047 1.00 47.38 104 LYS A N 1
ATOM 769 C CA . LYS A 1 104 ? 26.162 -26.916 14.265 1.00 47.38 104 LYS A CA 1
ATOM 770 C C . LYS A 1 104 ? 25.128 -28.044 14.295 1.00 47.38 104 LYS A C 1
ATOM 772 O O . LYS A 1 104 ? 23.953 -27.817 14.538 1.00 47.38 104 LYS A O 1
ATOM 777 N N . ALA A 1 105 ? 25.633 -29.277 14.344 1.00 47.69 105 ALA A N 1
ATOM 778 C CA . ALA A 1 105 ? 25.851 -29.941 15.633 1.00 47.69 105 ALA A CA 1
ATOM 779 C C . ALA A 1 105 ? 26.686 -31.220 15.464 1.00 47.69 105 ALA A C 1
ATOM 781 O O . ALA A 1 105 ? 26.388 -32.071 14.632 1.00 47.69 105 ALA A O 1
ATOM 782 N N . GLU A 1 106 ? 27.724 -31.342 16.289 1.00 52.59 106 GLU A N 1
ATOM 783 C CA . GLU A 1 106 ? 28.384 -32.608 16.591 1.00 52.59 106 GLU A CA 1
ATOM 784 C C . GLU A 1 106 ? 27.368 -33.587 17.198 1.00 52.59 106 GLU A C 1
ATOM 786 O O . GLU A 1 106 ? 26.626 -33.227 18.114 1.00 52.59 106 GLU A O 1
ATOM 791 N N . ALA A 1 107 ? 27.373 -34.831 16.724 1.00 53.31 107 ALA A N 1
ATOM 792 C CA . ALA A 1 107 ? 26.795 -35.964 17.431 1.00 53.31 107 ALA A CA 1
ATOM 793 C C . ALA A 1 107 ? 27.775 -37.139 17.351 1.00 53.31 107 ALA A C 1
ATOM 795 O O . ALA A 1 107 ? 27.829 -37.888 16.379 1.00 53.31 107 ALA A O 1
ATOM 796 N N . ASP A 1 108 ? 28.576 -37.229 18.407 1.00 52.44 108 ASP A N 1
ATOM 797 C CA . ASP A 1 108 ? 29.192 -38.446 18.914 1.00 52.44 108 ASP A CA 1
ATOM 798 C C . ASP A 1 108 ? 28.120 -39.529 19.134 1.00 52.44 108 ASP A C 1
ATOM 800 O O . ASP A 1 108 ? 27.147 -39.309 19.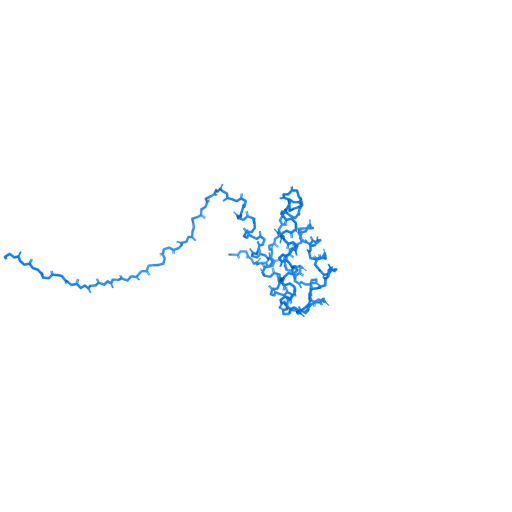865 1.00 52.44 108 ASP A O 1
ATOM 804 N N . GLN A 1 109 ? 28.299 -40.687 18.493 1.00 47.25 109 GLN A N 1
ATOM 805 C CA . GLN A 1 109 ? 27.962 -41.994 19.059 1.00 47.25 109 GLN A CA 1
ATOM 806 C C . GLN A 1 109 ? 28.551 -43.118 18.204 1.00 47.25 109 GLN A C 1
ATOM 808 O O . GLN A 1 109 ? 28.413 -43.141 16.985 1.00 47.25 109 GLN A O 1
ATOM 813 N N . GLY A 1 110 ? 29.268 -44.013 18.882 1.00 47.88 110 GLY A N 1
ATOM 814 C CA . GLY A 1 110 ? 30.096 -45.039 18.273 1.00 47.88 110 GLY A CA 1
ATOM 815 C C . GLY A 1 110 ? 29.355 -46.248 17.716 1.00 47.88 110 GLY A C 1
ATOM 816 O O . GLY A 1 110 ? 28.234 -46.567 18.099 1.00 47.88 110 GLY A O 1
ATOM 817 N N . GLU A 1 111 ? 30.090 -46.986 16.895 1.00 47.66 111 GLU A N 1
ATOM 818 C CA . GLU A 1 111 ? 29.833 -48.389 16.608 1.00 47.66 111 GLU A CA 1
ATOM 819 C C . GLU A 1 111 ? 31.071 -49.190 17.014 1.00 47.66 111 GLU A C 1
ATOM 821 O O . GLU A 1 111 ? 32.192 -48.961 16.558 1.00 47.66 111 GLU A O 1
ATOM 826 N N . ALA A 1 112 ? 30.849 -50.106 17.951 1.00 53.12 112 ALA A N 1
ATOM 827 C CA . ALA A 1 112 ? 31.712 -51.247 18.168 1.00 53.12 112 ALA A CA 1
ATOM 828 C C . ALA A 1 112 ? 31.548 -52.209 16.985 1.00 53.12 112 ALA A C 1
ATOM 830 O O . ALA A 1 112 ? 30.413 -52.449 16.603 1.00 53.12 112 ALA A O 1
ATOM 831 N N . GLU A 1 113 ? 32.640 -52.789 16.474 1.00 47.34 113 GLU A N 1
ATOM 832 C CA . GLU A 1 113 ? 32.752 -54.228 16.166 1.00 47.34 113 GLU A CA 1
ATOM 833 C C . GLU A 1 113 ? 34.126 -54.596 15.559 1.00 47.34 113 GLU A C 1
ATOM 835 O O . GLU A 1 113 ? 34.581 -54.002 14.588 1.00 47.34 113 GLU A O 1
ATOM 840 N N . GLY A 1 114 ? 34.752 -55.631 16.135 1.00 47.22 114 GLY A N 1
ATOM 841 C CA . GLY A 1 114 ? 35.399 -56.722 15.392 1.00 47.22 114 GLY A CA 1
ATOM 842 C C . GLY A 1 114 ? 36.793 -56.530 14.780 1.00 47.22 114 GLY A C 1
ATOM 843 O O . GLY A 1 114 ? 36.906 -56.163 13.615 1.00 47.22 114 GLY A O 1
ATOM 844 N N . ALA A 1 115 ? 37.830 -56.973 15.505 1.00 44.22 115 ALA A N 1
ATOM 845 C CA . ALA A 1 115 ? 38.859 -57.910 15.012 1.00 44.22 115 ALA A CA 1
ATOM 846 C C . ALA A 1 115 ? 39.701 -58.459 16.176 1.00 44.22 115 ALA A C 1
ATOM 848 O O . ALA A 1 115 ? 40.262 -57.640 16.939 1.00 44.22 115 ALA A O 1
#

Foldseek 3Di:
DPDLQQDFQPCLVVCVVVVVLVVLLVVLQVLCCVLQVHGDPVVSVVLSVCNNVRHGLNVQLVVCCVVRNNVSSVVSSSVSSVVSVVVVVVVDPDDDDDPDPPDDDDDDDDDDDDD

Radius of gyration: 21.27 Å; chains: 1; bounding box: 52×68×39 Å

InterPro domains:
  IPR043094 Nab2/ZC3H14, N-terminal domain superfamily [G3DSA:1.10.340.40] (15-113)

Sequence (115 aa):
MASWREYVFEGGGQLAEEGKAEVVQASVQDKVTSLLGEANDMLVEYIMLMISNCKAMGDVATDLTELIGEAQSLEFAEWLGEYLQGASELQGDGAADDAEEAGKAEADQGEAEGA

Secondary structure (DSSP,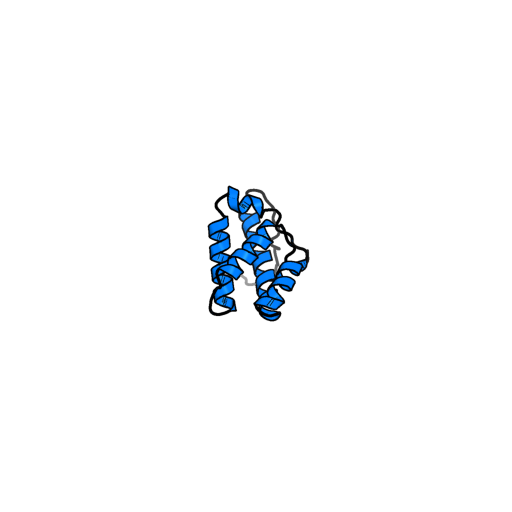 8-state):
---GGG-B-TTHHHHHHTT-HHHHHHHHHHHHHHHHSS--HHHHHHHHHHHHTT-BHHHHHHHHHHHH-HHHHHHHHHHHHHHHHHHHHTT--S----------------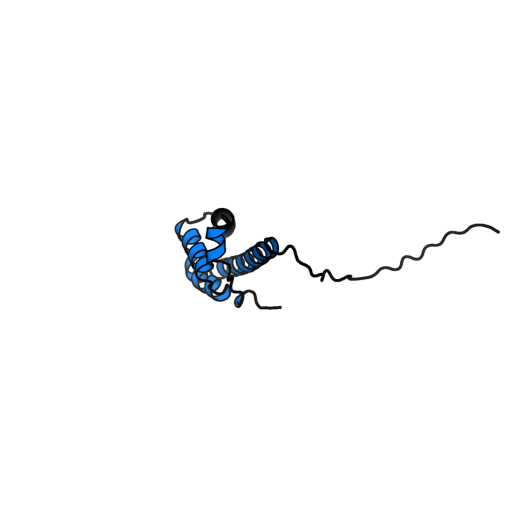-----

Organism: NCBI:txid1034831

pLDDT: mean 76.19, std 18.75, range [38.12, 94.19]